Protein AF-A0A7V9SQH5-F1 (afdb_monomer_lite)

Structure (mmCIF, N/CA/C/O backbone):
data_AF-A0A7V9SQH5-F1
#
_entry.id   AF-A0A7V9SQH5-F1
#
loop_
_atom_site.group_PDB
_atom_site.id
_atom_site.type_symbol
_atom_site.label_atom_id
_atom_site.label_alt_id
_atom_site.label_comp_id
_atom_site.label_asym_id
_atom_site.label_entity_id
_atom_site.label_seq_id
_atom_site.pdbx_PDB_ins_code
_atom_site.Cartn_x
_atom_site.Cartn_y
_atom_site.Cartn_z
_atom_site.occupancy
_atom_site.B_iso_or_equiv
_atom_site.auth_seq_id
_atom_site.auth_comp_id
_atom_site.auth_asym_id
_atom_site.auth_atom_id
_atom_site.pdbx_PDB_model_num
ATOM 1 N N . MET A 1 1 ? -7.551 -10.908 -11.277 1.00 66.56 1 MET A N 1
ATOM 2 C CA . MET A 1 1 ? -7.028 -9.795 -12.098 1.00 66.56 1 MET A CA 1
ATOM 3 C C . MET A 1 1 ? -6.329 -8.729 -11.248 1.00 66.56 1 MET A C 1
ATOM 5 O O . MET A 1 1 ? -5.111 -8.700 -11.292 1.00 66.56 1 MET A O 1
ATOM 9 N N . ARG A 1 2 ? -7.017 -7.955 -10.387 1.00 79.50 2 ARG A N 1
ATOM 10 C CA . ARG A 1 2 ? -6.409 -6.841 -9.606 1.00 79.50 2 ARG A CA 1
ATOM 11 C C . ARG A 1 2 ? -5.143 -7.191 -8.806 1.00 79.50 2 ARG A C 1
ATOM 13 O O . ARG A 1 2 ? -4.127 -6.535 -8.964 1.00 79.50 2 ARG A O 1
ATOM 20 N N . LYS A 1 3 ? -5.156 -8.288 -8.038 1.00 77.38 3 LYS A N 1
ATOM 21 C CA . LYS A 1 3 ? -3.968 -8.761 -7.296 1.00 77.38 3 LYS A CA 1
ATOM 22 C C . LYS A 1 3 ? -2.750 -8.971 -8.206 1.00 77.38 3 LYS A C 1
ATOM 24 O O . LYS A 1 3 ? -1.642 -8.606 -7.835 1.00 77.38 3 LYS A O 1
ATOM 29 N N . ILE A 1 4 ? -2.963 -9.587 -9.370 1.00 75.75 4 ILE A N 1
ATOM 30 C CA . ILE A 1 4 ? -1.893 -9.894 -10.328 1.00 75.75 4 ILE A CA 1
ATOM 31 C C . ILE A 1 4 ? -1.316 -8.593 -10.883 1.00 75.75 4 ILE A C 1
ATOM 33 O O . ILE A 1 4 ? -0.104 -8.484 -10.968 1.00 75.75 4 ILE A O 1
ATOM 37 N N . ALA A 1 5 ? -2.160 -7.596 -11.168 1.00 77.31 5 ALA A N 1
ATOM 38 C CA . ALA A 1 5 ? -1.694 -6.281 -11.600 1.00 77.31 5 ALA A CA 1
ATOM 39 C C . ALA A 1 5 ? -0.755 -5.648 -10.562 1.00 77.31 5 ALA A C 1
ATOM 41 O O . ALA A 1 5 ? 0.373 -5.334 -10.906 1.00 77.31 5 ALA A O 1
ATOM 42 N N . VAL A 1 6 ? -1.156 -5.572 -9.285 1.00 73.88 6 VAL A N 1
ATOM 43 C CA . VAL A 1 6 ? -0.292 -5.019 -8.214 1.00 73.88 6 VAL A CA 1
ATOM 44 C C . VAL A 1 6 ? 1.001 -5.811 -8.078 1.00 73.88 6 VAL A C 1
ATOM 46 O O . VAL A 1 6 ? 2.080 -5.255 -7.946 1.00 73.88 6 VAL A O 1
ATOM 49 N N . THR A 1 7 ? 0.889 -7.139 -8.137 1.00 76.25 7 THR A N 1
ATOM 50 C CA . THR A 1 7 ? 2.046 -8.026 -8.005 1.00 76.25 7 THR A CA 1
ATOM 51 C C . THR A 1 7 ? 3.032 -7.773 -9.142 1.00 76.25 7 THR A C 1
ATOM 53 O O . THR A 1 7 ? 4.219 -7.620 -8.889 1.00 76.25 7 THR A O 1
ATOM 56 N N . ASN A 1 8 ? 2.545 -7.660 -10.377 1.00 79.12 8 ASN A N 1
ATOM 57 C CA . ASN A 1 8 ? 3.363 -7.398 -11.558 1.00 79.12 8 ASN A CA 1
ATOM 58 C C . ASN A 1 8 ? 3.901 -5.968 -11.623 1.00 79.12 8 ASN A C 1
ATOM 60 O O . ASN A 1 8 ? 4.772 -5.729 -12.442 1.00 79.12 8 ASN A O 1
ATOM 64 N N . LEU A 1 9 ? 3.376 -5.044 -10.817 1.00 75.06 9 LEU A N 1
ATOM 65 C CA . LEU A 1 9 ? 3.865 -3.671 -10.681 1.00 75.06 9 LEU A CA 1
ATOM 66 C C . LEU A 1 9 ? 4.916 -3.524 -9.570 1.00 75.06 9 LEU A C 1
ATOM 68 O O . LEU A 1 9 ? 5.575 -2.491 -9.486 1.00 75.06 9 LEU A O 1
ATOM 72 N N . CYS A 1 10 ? 5.097 -4.557 -8.743 1.00 75.44 10 CYS A N 1
ATOM 73 C CA . CYS A 1 10 ? 6.075 -4.563 -7.665 1.00 75.44 10 CYS A CA 1
ATOM 74 C C . CYS A 1 10 ? 7.508 -4.473 -8.222 1.00 75.44 10 CYS A C 1
ATOM 76 O O . CYS A 1 10 ? 7.827 -5.211 -9.166 1.00 75.44 10 CYS A O 1
ATOM 78 N N . PRO A 1 11 ? 8.394 -3.648 -7.632 1.00 71.06 11 PRO A N 1
ATOM 79 C CA . PRO A 1 11 ? 9.785 -3.524 -8.067 1.00 71.06 11 PRO A CA 1
ATOM 80 C C . PRO A 1 11 ? 10.552 -4.856 -8.155 1.00 71.06 11 PRO A C 1
ATOM 82 O O . PRO A 1 11 ? 11.354 -5.021 -9.072 1.00 71.06 11 PRO A O 1
ATOM 85 N N . CYS A 1 12 ? 10.249 -5.859 -7.325 1.00 74.69 12 CYS A N 1
ATOM 86 C CA . CYS A 1 12 ? 10.845 -7.198 -7.394 1.00 74.69 12 CYS A CA 1
ATOM 87 C C . CYS A 1 12 ? 10.535 -7.946 -8.699 1.00 74.69 12 CYS A C 1
ATOM 89 O O . CYS A 1 12 ? 11.307 -8.816 -9.112 1.00 74.69 12 CYS A O 1
ATOM 91 N N . HIS A 1 13 ? 9.439 -7.594 -9.378 1.00 76.81 13 HIS A N 1
ATOM 92 C CA . HIS A 1 13 ? 9.047 -8.166 -10.665 1.00 76.81 13 HIS A CA 1
ATOM 93 C C . HIS A 1 13 ? 9.364 -7.238 -11.842 1.00 76.81 13 HIS A C 1
ATOM 95 O O . HIS A 1 13 ? 9.884 -7.712 -12.851 1.00 76.81 13 HIS A O 1
ATOM 101 N N . VAL A 1 14 ? 9.094 -5.932 -11.720 1.00 75.19 14 VAL A N 1
ATOM 102 C CA . VAL A 1 14 ? 9.340 -4.950 -12.798 1.00 75.19 14 VAL A CA 1
ATOM 103 C C . VAL A 1 14 ? 10.824 -4.609 -12.929 1.00 75.19 14 VAL A C 1
ATOM 105 O O . VAL A 1 14 ? 11.285 -4.278 -14.018 1.00 75.19 14 VAL A O 1
ATOM 108 N N . ARG A 1 15 ? 11.587 -4.701 -11.831 1.00 76.19 15 ARG A N 1
ATOM 109 C CA . ARG A 1 15 ? 13.004 -4.307 -11.729 1.00 76.19 15 ARG A CA 1
ATOM 110 C C . ARG A 1 15 ? 13.278 -2.869 -12.180 1.00 76.19 15 ARG A C 1
ATOM 112 O O . ARG A 1 15 ? 14.388 -2.548 -12.597 1.00 76.19 15 ARG A O 1
ATOM 119 N N . ALA A 1 16 ? 12.271 -2.008 -12.089 1.00 74.25 16 ALA A N 1
ATOM 120 C CA . ALA A 1 16 ? 12.369 -0.586 -12.370 1.00 74.25 16 ALA A CA 1
ATOM 121 C C . ALA A 1 16 ? 11.477 0.192 -11.402 1.00 74.25 16 ALA A C 1
ATOM 123 O O . ALA A 1 16 ? 10.435 -0.301 -10.966 1.00 74.25 16 ALA A O 1
ATOM 124 N N . ASN A 1 17 ? 11.884 1.422 -11.098 1.00 76.44 17 ASN A N 1
ATOM 125 C CA . ASN A 1 17 ? 11.044 2.372 -10.386 1.00 76.44 17 ASN A CA 1
ATOM 126 C C . ASN A 1 17 ? 10.104 3.053 -11.390 1.00 76.44 17 ASN A C 1
ATOM 128 O O . ASN A 1 17 ? 10.554 3.867 -12.194 1.00 76.44 17 ASN A O 1
ATOM 132 N N . VAL A 1 18 ? 8.820 2.696 -11.361 1.00 82.81 18 VAL A N 1
ATOM 133 C CA . VAL A 1 18 ? 7.794 3.252 -12.255 1.00 82.81 18 VAL A CA 1
ATOM 134 C C . VAL A 1 18 ? 6.861 4.136 -11.422 1.00 82.81 18 VAL A C 1
ATOM 136 O O . VAL A 1 18 ? 6.096 3.595 -10.622 1.00 82.81 18 VAL A O 1
ATOM 139 N N . PRO A 1 19 ? 6.902 5.474 -11.561 1.00 82.06 19 PRO A N 1
ATOM 140 C CA . PRO A 1 19 ? 6.089 6.384 -10.750 1.00 82.06 19 PRO A CA 1
ATOM 141 C C . PRO A 1 19 ? 4.590 6.064 -10.777 1.00 82.06 19 PRO A C 1
ATOM 143 O O . PRO A 1 19 ? 3.948 6.014 -9.732 1.00 82.06 19 PRO A O 1
ATOM 146 N N . GLU A 1 20 ? 4.046 5.735 -11.945 1.00 84.12 20 GLU A N 1
ATOM 147 C CA . GLU A 1 20 ? 2.631 5.402 -12.120 1.00 84.12 20 GLU A CA 1
ATOM 148 C C . GLU A 1 20 ? 2.250 4.109 -11.385 1.00 84.12 20 GLU A C 1
ATOM 150 O O . GLU A 1 20 ? 1.106 3.931 -10.964 1.00 84.12 20 GLU A O 1
ATOM 155 N N . ALA A 1 21 ? 3.206 3.192 -11.210 1.00 83.38 21 ALA A N 1
ATOM 156 C CA . ALA A 1 21 ? 2.998 1.973 -10.443 1.00 83.38 21 ALA A CA 1
ATOM 157 C C . ALA A 1 21 ? 2.805 2.283 -8.952 1.00 83.38 21 ALA A C 1
ATOM 159 O O . ALA A 1 21 ? 1.985 1.634 -8.297 1.00 83.38 21 ALA A O 1
ATOM 160 N N . TRP A 1 22 ? 3.509 3.291 -8.426 1.00 85.06 22 TRP A N 1
ATOM 161 C CA . TRP A 1 22 ? 3.337 3.771 -7.053 1.00 85.06 22 TRP A CA 1
ATOM 162 C C . TRP A 1 22 ? 1.971 4.405 -6.847 1.00 85.06 22 TRP A C 1
ATOM 164 O O . TRP A 1 22 ? 1.257 3.998 -5.931 1.00 85.06 22 TRP A O 1
ATOM 174 N N . ASP A 1 23 ? 1.573 5.313 -7.739 1.00 88.50 23 ASP A N 1
ATOM 175 C CA . ASP A 1 23 ? 0.281 5.999 -7.643 1.00 88.50 23 ASP A CA 1
ATOM 176 C C . ASP A 1 23 ? -0.872 4.989 -7.611 1.00 88.50 23 ASP A C 1
ATOM 178 O O . ASP A 1 23 ? -1.696 4.988 -6.694 1.00 88.50 23 ASP A O 1
ATOM 182 N N . ARG A 1 24 ? -0.874 4.029 -8.545 1.00 87.19 24 ARG A N 1
ATOM 183 C CA . ARG A 1 24 ? -1.901 2.975 -8.571 1.00 87.19 24 ARG A CA 1
ATOM 184 C C . ARG A 1 24 ? -1.860 2.079 -7.345 1.00 87.19 24 ARG A C 1
ATOM 186 O O . ARG A 1 24 ? -2.901 1.620 -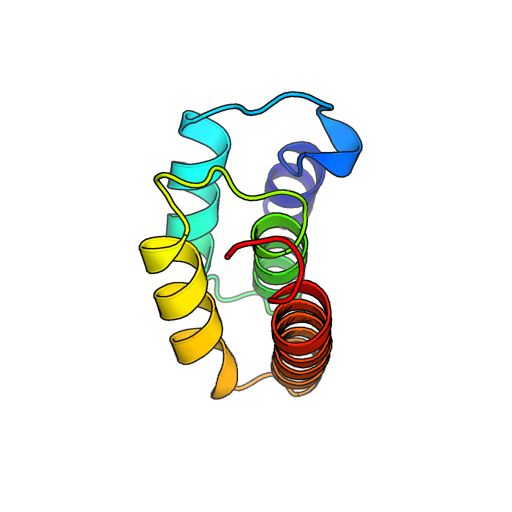6.885 1.00 87.19 24 ARG A O 1
ATOM 193 N N . THR A 1 25 ? -0.681 1.809 -6.806 1.00 89.00 25 THR A N 1
ATOM 194 C CA . THR A 1 25 ? -0.538 0.975 -5.610 1.00 89.00 25 THR A CA 1
ATOM 195 C C . THR A 1 25 ? -1.114 1.649 -4.376 1.00 89.00 25 THR A C 1
ATOM 197 O O . THR A 1 25 ? -1.815 0.993 -3.601 1.00 89.00 25 THR A O 1
ATOM 200 N N . LEU A 1 26 ? -0.901 2.956 -4.233 1.00 89.56 26 LEU A N 1
ATOM 201 C CA . LEU A 1 26 ? -1.471 3.753 -3.150 1.00 89.56 26 LEU A CA 1
ATOM 202 C C . LEU A 1 26 ? -3.003 3.845 -3.245 1.00 89.56 26 LEU A C 1
ATOM 204 O O . LEU A 1 26 ? -3.683 3.746 -2.226 1.00 89.56 26 LEU A O 1
ATOM 208 N N . GLU A 1 27 ? -3.577 3.900 -4.451 1.00 91.19 27 GLU A N 1
ATOM 209 C CA . GLU A 1 27 ? -5.037 3.813 -4.640 1.00 91.19 27 GLU A CA 1
ATOM 210 C C . GLU A 1 27 ? -5.631 2.485 -4.120 1.00 91.19 27 GLU A C 1
ATOM 212 O O . GLU A 1 27 ? -6.802 2.416 -3.739 1.00 91.19 27 GLU A O 1
ATOM 217 N N . MET A 1 28 ? -4.832 1.413 -4.075 1.00 92.94 28 MET A N 1
ATOM 218 C CA . MET A 1 28 ? -5.283 0.066 -3.713 1.00 92.94 28 MET A CA 1
ATOM 219 C C . MET A 1 28 ? -5.138 -0.273 -2.221 1.00 92.94 28 MET A C 1
ATOM 221 O O . MET A 1 28 ? -5.478 -1.393 -1.824 1.00 92.94 28 MET A O 1
ATOM 225 N N . ILE A 1 29 ? -4.704 0.662 -1.366 1.00 94.56 29 ILE A N 1
ATOM 226 C CA . ILE A 1 29 ? -4.547 0.403 0.081 1.00 94.56 29 ILE A CA 1
ATOM 227 C C . ILE A 1 29 ? -5.880 0.011 0.742 1.00 94.56 29 ILE A C 1
ATOM 229 O O . ILE A 1 29 ? -5.890 -0.766 1.689 1.00 94.56 29 ILE A O 1
ATOM 233 N N . ARG A 1 30 ? -7.020 0.470 0.203 1.00 94.69 30 ARG A N 1
ATOM 234 C CA . ARG A 1 30 ? -8.376 0.156 0.702 1.00 94.69 30 ARG A CA 1
ATOM 235 C C . ARG A 1 30 ? -9.119 -0.877 -0.139 1.00 94.69 30 ARG A C 1
ATOM 237 O O . ARG A 1 30 ? -10.334 -1.018 -0.006 1.00 94.69 30 ARG A O 1
ATOM 244 N N . ASP A 1 31 ? -8.423 -1.594 -1.022 1.00 96.44 31 ASP A N 1
ATOM 245 C CA . ASP A 1 31 ? -9.055 -2.589 -1.888 1.00 96.44 31 ASP A CA 1
ATOM 246 C C . ASP A 1 31 ? -9.853 -3.604 -1.047 1.00 96.44 31 ASP A C 1
ATOM 248 O O . ASP A 1 31 ? -9.329 -4.102 -0.047 1.00 96.44 31 ASP A O 1
ATOM 252 N N . PRO A 1 32 ? -11.095 -3.966 -1.418 1.00 95.44 32 PRO A N 1
ATOM 253 C CA . PRO A 1 32 ? -11.913 -4.883 -0.621 1.00 95.44 32 PRO A CA 1
ATOM 254 C C . PRO A 1 32 ? -11.266 -6.265 -0.437 1.00 95.44 32 PRO A C 1
ATOM 256 O O . PRO A 1 32 ? -11.535 -6.957 0.545 1.00 95.44 32 PRO A O 1
ATOM 259 N N . SER A 1 33 ? -10.385 -6.676 -1.353 1.00 96.56 33 SER A N 1
ATOM 260 C CA . SER A 1 33 ? -9.669 -7.942 -1.270 1.00 96.56 33 SER A CA 1
ATOM 261 C C . SER A 1 33 ? -8.442 -7.833 -0.356 1.00 96.56 33 SER A C 1
ATOM 263 O O . SER A 1 33 ? -7.473 -7.154 -0.709 1.00 96.56 33 SER A O 1
ATOM 265 N N . PRO A 1 34 ? -8.369 -8.603 0.748 1.00 96.25 34 PRO A N 1
ATOM 266 C CA . PRO A 1 34 ? -7.172 -8.631 1.591 1.00 96.25 34 PRO A CA 1
ATOM 267 C C . PRO A 1 34 ? -5.943 -9.159 0.842 1.00 96.25 34 PRO A C 1
ATOM 269 O O . PRO A 1 34 ? -4.812 -8.812 1.167 1.00 96.25 34 PRO A O 1
ATOM 272 N N . LEU A 1 35 ? -6.132 -9.972 -0.205 1.00 94.69 35 LEU A N 1
ATOM 273 C CA . LEU A 1 35 ? -5.023 -10.433 -1.041 1.00 94.69 35 LEU A CA 1
ATOM 274 C C . LEU A 1 35 ? -4.398 -9.305 -1.867 1.00 94.69 35 LEU A C 1
ATOM 276 O O . LEU A 1 35 ? -3.208 -9.385 -2.158 1.00 94.69 35 LEU A O 1
ATOM 280 N N . VAL A 1 36 ? -5.187 -8.297 -2.258 1.00 94.75 36 VAL A N 1
ATOM 281 C CA . VAL A 1 36 ? -4.682 -7.111 -2.964 1.00 94.75 36 VAL A CA 1
ATOM 282 C C . VAL A 1 36 ? -3.930 -6.224 -1.983 1.00 94.75 36 VAL A C 1
ATOM 284 O O . VAL A 1 36 ? -2.772 -5.914 -2.234 1.00 94.75 36 VAL A O 1
ATOM 287 N N . ARG A 1 37 ? -4.518 -5.928 -0.819 1.00 96.50 37 ARG A N 1
ATOM 288 C CA . ARG A 1 37 ? -3.859 -5.115 0.217 1.00 96.50 37 ARG A CA 1
ATOM 289 C C . ARG A 1 37 ? -2.535 -5.721 0.691 1.00 96.50 37 ARG A C 1
ATOM 291 O O . ARG A 1 37 ? -1.556 -5.012 0.867 1.00 96.50 37 ARG A O 1
ATOM 298 N N . ARG A 1 38 ? -2.433 -7.051 0.788 1.00 94.56 38 ARG A N 1
ATOM 299 C CA . ARG A 1 38 ? -1.148 -7.734 1.045 1.00 94.56 38 ARG A CA 1
ATOM 300 C C . ARG A 1 38 ? -0.098 -7.528 -0.051 1.00 94.56 38 ARG A C 1
ATOM 302 O O . ARG A 1 38 ? 1.089 -7.463 0.259 1.00 94.56 38 ARG A O 1
ATOM 309 N N . ALA A 1 39 ? -0.515 -7.485 -1.316 1.00 91.75 39 ALA A N 1
ATOM 310 C CA . ALA A 1 39 ? 0.390 -7.193 -2.427 1.00 91.75 39 ALA A CA 1
ATOM 311 C C . ALA A 1 39 ? 0.851 -5.729 -2.381 1.00 91.75 39 ALA A C 1
ATOM 313 O O . ALA A 1 39 ? 2.030 -5.469 -2.584 1.00 91.75 39 ALA A O 1
ATOM 314 N N . VAL A 1 40 ? -0.047 -4.810 -2.010 1.00 93.25 40 VAL A N 1
ATOM 315 C CA . VAL A 1 40 ? 0.287 -3.401 -1.753 1.00 93.25 40 VAL A CA 1
ATOM 316 C C . VAL A 1 40 ? 1.351 -3.290 -0.658 1.00 93.25 40 VAL A C 1
ATOM 318 O O . VAL A 1 40 ? 2.398 -2.712 -0.908 1.00 93.25 40 VAL A O 1
ATOM 321 N N . VAL A 1 41 ? 1.162 -3.927 0.506 1.00 93.31 41 VAL A N 1
ATOM 322 C CA . VAL A 1 41 ? 2.166 -3.918 1.595 1.00 93.31 41 VAL A CA 1
ATOM 323 C C . VAL A 1 41 ? 3.533 -4.425 1.128 1.00 93.31 41 VAL A C 1
ATOM 325 O O . VAL A 1 41 ? 4.551 -3.870 1.523 1.00 93.31 41 VAL A O 1
ATOM 328 N N . HIS A 1 42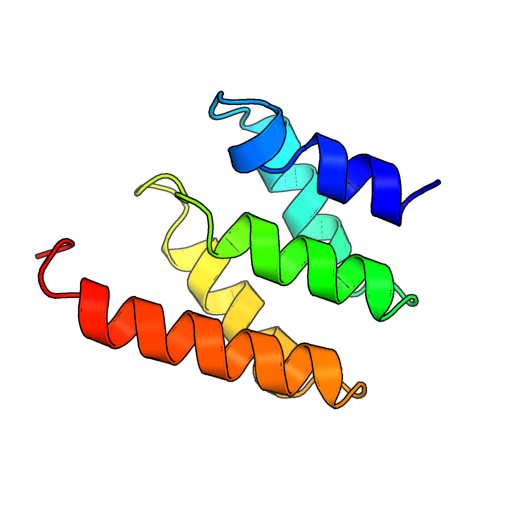 ? 3.565 -5.472 0.297 1.00 88.81 42 HIS A N 1
ATOM 329 C CA . HIS A 1 42 ? 4.822 -5.980 -0.256 1.00 88.81 42 HIS A CA 1
ATOM 330 C C . HIS A 1 42 ? 5.504 -4.923 -1.128 1.00 88.81 42 HIS A C 1
ATOM 332 O O . HIS A 1 42 ? 6.676 -4.641 -0.924 1.00 88.81 42 HIS A O 1
ATOM 338 N N . MET A 1 43 ? 4.767 -4.310 -2.055 1.00 88.31 43 MET A N 1
ATOM 339 C CA . MET A 1 43 ? 5.314 -3.285 -2.942 1.00 88.31 43 MET A CA 1
ATOM 340 C C . MET A 1 43 ? 5.809 -2.049 -2.187 1.00 88.31 43 MET A C 1
ATOM 342 O O . MET A 1 43 ? 6.868 -1.528 -2.511 1.00 88.31 43 MET A O 1
ATOM 346 N N . LEU A 1 44 ? 5.091 -1.614 -1.147 1.00 87.94 44 LEU A N 1
ATOM 347 C CA . LEU A 1 44 ? 5.502 -0.481 -0.310 1.00 87.94 44 LEU A CA 1
ATOM 348 C C . LEU A 1 44 ? 6.840 -0.723 0.417 1.00 87.94 44 LEU A C 1
ATOM 350 O O . LEU A 1 44 ? 7.578 0.228 0.679 1.00 87.94 44 LEU A O 1
ATOM 354 N N . ALA A 1 45 ? 7.152 -1.982 0.735 1.00 82.88 45 ALA A N 1
ATOM 355 C CA . ALA A 1 45 ? 8.385 -2.386 1.412 1.00 82.88 45 ALA A CA 1
ATOM 356 C C . ALA A 1 45 ? 9.575 -2.593 0.457 1.00 82.88 45 ALA A C 1
ATOM 358 O O . ALA A 1 45 ? 10.726 -2.590 0.887 1.00 82.88 45 ALA A O 1
ATOM 359 N N . ASP A 1 46 ? 9.305 -2.788 -0.830 1.00 78.25 46 ASP A N 1
ATOM 360 C CA . ASP A 1 46 ? 10.265 -3.290 -1.808 1.00 78.25 46 ASP A CA 1
ATOM 361 C C . ASP A 1 46 ? 10.959 -2.145 -2.558 1.00 78.25 46 ASP A C 1
ATOM 363 O O . ASP A 1 46 ? 10.735 -1.908 -3.744 1.00 78.25 46 ASP A O 1
ATOM 367 N N . GLY A 1 47 ? 11.787 -1.392 -1.828 1.00 67.75 47 GLY A N 1
ATOM 368 C CA . GLY A 1 47 ? 12.634 -0.343 -2.403 1.00 67.75 47 GLY A CA 1
ATOM 369 C C . GLY A 1 47 ? 11.864 0.906 -2.829 1.00 67.75 47 GLY A C 1
ATOM 370 O O . GLY A 1 47 ? 11.995 1.361 -3.967 1.00 67.75 47 GLY A O 1
ATOM 371 N N . SER A 1 48 ? 11.067 1.471 -1.918 1.00 70.88 48 SER A N 1
ATOM 372 C CA . SER A 1 48 ? 10.391 2.744 -2.166 1.00 70.88 48 SER A CA 1
ATOM 373 C C . SER A 1 48 ? 11.382 3.886 -2.439 1.00 70.88 48 SER A C 1
ATOM 375 O O . SER A 1 48 ? 12.413 3.985 -1.766 1.00 70.88 48 SER A O 1
ATOM 377 N N . PRO A 1 49 ? 11.097 4.766 -3.419 1.00 75.38 49 PRO A N 1
ATOM 378 C CA . PRO A 1 49 ? 11.905 5.955 -3.662 1.00 75.38 49 PRO A CA 1
ATOM 379 C C . PRO A 1 49 ? 11.920 6.867 -2.432 1.00 75.38 49 PRO A C 1
ATOM 381 O O . P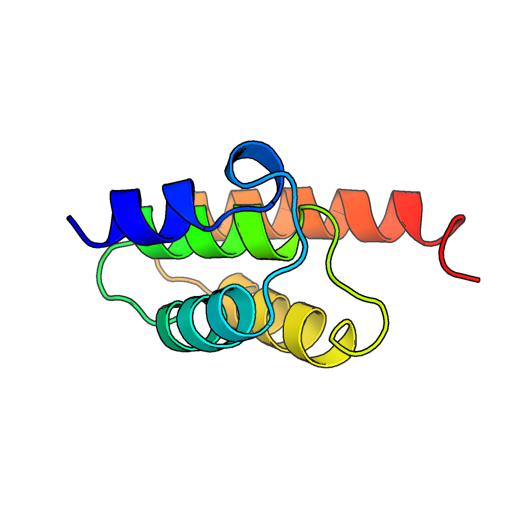RO A 1 49 ? 10.898 6.996 -1.751 1.00 75.38 49 PRO A O 1
ATOM 384 N N . ARG A 1 50 ? 13.053 7.535 -2.161 1.00 79.81 50 ARG A N 1
ATOM 385 C CA . ARG A 1 50 ? 13.203 8.422 -0.987 1.00 79.81 50 ARG A CA 1
ATOM 386 C C . ARG A 1 50 ? 12.122 9.499 -0.951 1.00 79.81 50 ARG A C 1
ATOM 388 O O . ARG A 1 50 ? 11.588 9.801 0.110 1.00 79.81 50 ARG A O 1
ATOM 395 N N . GLU A 1 51 ? 11.770 10.045 -2.107 1.00 83.00 51 GLU A N 1
ATOM 396 C CA . GLU A 1 51 ? 10.758 11.086 -2.255 1.00 83.00 51 GLU A CA 1
ATOM 397 C C . GLU A 1 51 ? 9.345 10.640 -1.843 1.00 83.00 51 GLU A C 1
ATOM 399 O O . GLU A 1 51 ? 8.539 11.487 -1.4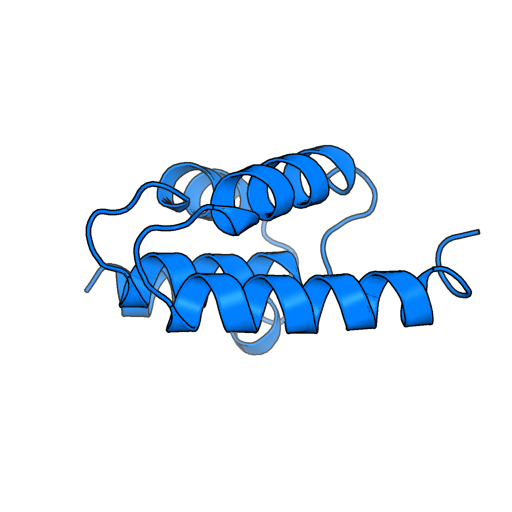70 1.00 83.00 51 GLU A O 1
ATOM 404 N N . ARG A 1 52 ? 9.057 9.329 -1.836 1.00 84.50 52 ARG A N 1
ATOM 405 C CA . ARG A 1 52 ? 7.752 8.760 -1.447 1.00 84.50 52 ARG A CA 1
ATOM 406 C C . ARG A 1 52 ? 7.747 8.122 -0.062 1.00 84.50 52 ARG A C 1
ATOM 408 O O . ARG A 1 52 ? 6.765 7.490 0.328 1.00 84.50 52 ARG A O 1
ATOM 415 N N . GLN A 1 53 ? 8.824 8.281 0.706 1.00 83.25 53 GLN A N 1
ATOM 416 C CA . GLN A 1 53 ? 8.957 7.670 2.028 1.00 83.25 53 GLN A CA 1
ATOM 417 C C . GLN A 1 53 ? 7.786 8.031 2.955 1.00 83.25 53 GLN A C 1
ATOM 419 O O . GLN A 1 53 ? 7.269 7.159 3.653 1.00 83.25 53 GLN A O 1
ATOM 424 N N . GLN A 1 54 ? 7.334 9.288 2.942 1.00 85.44 54 GLN A N 1
ATOM 425 C CA . GLN A 1 54 ? 6.218 9.717 3.787 1.00 85.44 54 GLN A CA 1
ATOM 426 C C . GLN A 1 54 ? 4.902 9.029 3.391 1.00 85.44 54 GLN A C 1
ATOM 428 O O . GLN A 1 54 ? 4.222 8.481 4.254 1.00 85.44 54 GLN A O 1
ATOM 433 N N . GLU A 1 55 ? 4.588 8.968 2.092 1.00 89.88 55 GLU A N 1
ATOM 434 C CA . GLU A 1 55 ? 3.392 8.279 1.576 1.00 89.88 55 GLU A CA 1
ATOM 435 C C . GLU A 1 55 ? 3.381 6.794 1.974 1.00 89.88 55 GLU A C 1
ATOM 437 O O . GLU A 1 55 ? 2.348 6.244 2.361 1.00 89.88 55 GLU A O 1
ATOM 442 N N . VAL A 1 56 ? 4.548 6.145 1.930 1.00 88.25 56 VAL A N 1
ATOM 443 C CA . VAL A 1 56 ? 4.728 4.747 2.341 1.00 88.25 56 VAL A CA 1
ATOM 444 C C . VAL A 1 56 ? 4.462 4.566 3.836 1.00 88.25 56 VAL A C 1
ATOM 446 O O . VAL A 1 56 ? 3.745 3.641 4.226 1.00 88.25 56 VAL A O 1
ATOM 449 N N . VAL A 1 57 ? 5.011 5.444 4.680 1.00 86.88 57 VAL A N 1
ATOM 450 C CA . VAL A 1 57 ? 4.801 5.404 6.136 1.00 86.88 57 VAL A CA 1
ATOM 451 C C . VAL A 1 57 ? 3.328 5.620 6.485 1.00 86.88 57 VAL A C 1
ATOM 453 O O . VAL A 1 57 ? 2.788 4.889 7.324 1.00 86.88 57 VAL A O 1
ATOM 456 N N . ASP A 1 58 ? 2.663 6.564 5.823 1.00 90.75 58 ASP A N 1
ATOM 457 C CA . ASP A 1 58 ? 1.247 6.862 6.043 1.00 90.75 58 ASP A CA 1
ATOM 458 C C . ASP A 1 58 ? 0.368 5.666 5.645 1.00 90.75 58 ASP A C 1
ATOM 460 O O . ASP A 1 58 ? -0.466 5.209 6.435 1.00 90.75 58 ASP A O 1
ATOM 464 N N . ALA A 1 59 ? 0.623 5.072 4.475 1.00 92.75 59 ALA A N 1
ATOM 465 C CA . ALA A 1 59 ? -0.096 3.892 3.999 1.00 92.75 59 ALA A CA 1
ATOM 466 C C . ALA A 1 59 ? 0.087 2.673 4.923 1.00 92.75 59 ALA A C 1
ATOM 468 O O . ALA A 1 59 ? -0.881 1.984 5.260 1.00 92.75 59 ALA A O 1
ATOM 469 N N . LEU A 1 60 ? 1.314 2.402 5.382 1.00 91.62 60 LEU A N 1
ATOM 470 C CA . LEU A 1 60 ? 1.582 1.312 6.329 1.00 91.62 60 LEU A CA 1
ATOM 471 C C . LEU A 1 60 ? 0.951 1.572 7.700 1.00 91.62 60 LEU A C 1
ATOM 473 O O . LEU A 1 60 ? 0.517 0.632 8.370 1.00 91.62 60 LEU A O 1
ATOM 477 N N . THR A 1 61 ? 0.870 2.834 8.121 1.00 90.81 61 THR A N 1
ATOM 478 C CA . THR A 1 61 ? 0.198 3.220 9.366 1.00 90.81 61 THR A CA 1
ATOM 479 C C . THR A 1 61 ? -1.305 2.975 9.282 1.00 90.81 61 THR A C 1
ATOM 481 O O . THR A 1 61 ? -1.869 2.420 10.226 1.00 90.81 61 THR A O 1
ATOM 484 N N . GLU A 1 62 ? -1.942 3.285 8.149 1.00 94.00 62 GLU A N 1
ATOM 485 C CA . GLU A 1 62 ? -3.352 2.952 7.906 1.00 94.00 62 GLU A CA 1
ATOM 486 C C . GLU A 1 62 ? -3.582 1.430 7.949 1.00 94.00 62 GLU A C 1
ATOM 488 O O . GLU A 1 62 ? -4.430 0.931 8.696 1.00 94.00 62 GLU A O 1
ATOM 493 N N . LEU A 1 63 ? -2.762 0.669 7.217 1.00 95.12 63 LEU A N 1
ATOM 494 C CA . LEU A 1 63 ? -2.873 -0.791 7.107 1.00 95.12 63 LEU A CA 1
ATOM 495 C C . LEU A 1 63 ? -2.526 -1.539 8.408 1.00 95.12 63 LEU A C 1
ATOM 497 O O . LEU A 1 63 ? -2.815 -2.731 8.541 1.00 95.12 63 LEU A O 1
ATOM 501 N N . ARG A 1 64 ? -1.957 -0.864 9.413 1.00 93.81 64 ARG A N 1
ATOM 502 C CA . ARG A 1 64 ? -1.708 -1.453 10.739 1.00 93.81 64 ARG A CA 1
ATOM 503 C C . ARG A 1 64 ? -2.996 -1.941 11.405 1.00 93.81 64 ARG A C 1
ATOM 505 O O . ARG A 1 64 ? -2.975 -2.957 12.098 1.00 93.81 64 ARG A O 1
ATOM 512 N N . ASN A 1 65 ? -4.109 -1.249 11.164 1.00 94.06 65 ASN A N 1
ATOM 513 C CA . ASN A 1 65 ? -5.423 -1.574 11.722 1.00 94.06 65 ASN A CA 1
ATOM 514 C C . ASN A 1 65 ? -6.320 -2.342 10.737 1.00 94.06 65 ASN A C 1
ATOM 516 O O . ASN A 1 65 ? -7.530 -2.422 10.942 1.00 94.06 65 ASN A O 1
ATOM 520 N N . ASP A 1 66 ? -5.744 -2.921 9.679 1.00 97.88 66 ASP A N 1
ATOM 521 C CA . ASP A 1 66 ? -6.492 -3.648 8.654 1.00 97.88 66 ASP A CA 1
ATOM 522 C C . ASP A 1 66 ? -7.389 -4.744 9.260 1.00 97.88 66 ASP A C 1
ATOM 524 O O . ASP A 1 66 ? -6.941 -5.458 10.162 1.00 97.88 66 ASP A O 1
ATOM 528 N N . PRO A 1 67 ? -8.631 -4.953 8.785 1.00 96.62 67 PRO A N 1
ATOM 529 C CA . PRO A 1 67 ? -9.505 -5.999 9.321 1.00 96.62 67 PRO A CA 1
ATOM 530 C C . PRO A 1 67 ? -8.925 -7.416 9.156 1.00 96.62 67 PRO A C 1
ATOM 532 O O . PRO A 1 67 ? -9.154 -8.291 9.999 1.00 96.62 67 PRO A O 1
ATOM 535 N N . ASP A 1 68 ? -8.122 -7.660 8.119 1.00 98.06 68 ASP A N 1
ATOM 536 C CA . ASP A 1 68 ? -7.502 -8.953 7.862 1.00 98.06 68 ASP A CA 1
ATOM 537 C C . ASP A 1 68 ? -6.201 -9.135 8.661 1.00 98.06 68 ASP A C 1
ATOM 539 O O . ASP A 1 68 ? -5.220 -8.400 8.535 1.00 98.06 68 ASP A O 1
ATOM 543 N N . ARG A 1 69 ? -6.159 -10.198 9.472 1.00 97.12 69 ARG A N 1
ATOM 544 C CA . ARG A 1 69 ? -5.010 -10.502 10.341 1.00 97.12 69 ARG A CA 1
ATOM 545 C C . ARG A 1 69 ? -3.695 -10.724 9.587 1.00 97.12 69 ARG A C 1
ATOM 547 O O . ARG A 1 69 ? -2.631 -10.513 10.164 1.00 97.12 69 ARG A O 1
ATOM 554 N N . ARG A 1 70 ? -3.743 -11.222 8.346 1.00 96.25 70 ARG A N 1
ATOM 555 C CA . ARG A 1 70 ? -2.542 -11.506 7.547 1.00 96.25 70 ARG A CA 1
ATOM 556 C C . ARG A 1 70 ? -1.973 -10.218 6.971 1.00 96.25 70 ARG A C 1
ATOM 558 O O . ARG A 1 70 ? -0.754 -10.115 6.904 1.00 96.25 70 ARG A O 1
ATOM 565 N N . VAL A 1 71 ? -2.827 -9.257 6.611 1.00 96.88 71 VAL A N 1
ATOM 566 C CA . VAL A 1 71 ? -2.388 -7.900 6.250 1.00 96.88 71 VAL A CA 1
ATOM 567 C C . VAL A 1 71 ? -1.681 -7.260 7.442 1.00 96.88 71 VAL A C 1
ATOM 569 O O . VAL A 1 71 ? -0.514 -6.902 7.316 1.00 96.88 71 VAL A O 1
ATOM 572 N N . ARG A 1 72 ? -2.319 -7.231 8.624 1.00 97.06 72 ARG A N 1
ATOM 573 C CA . ARG A 1 72 ? -1.705 -6.649 9.833 1.00 97.06 72 ARG A CA 1
ATOM 574 C C . ARG A 1 72 ? -0.351 -7.269 10.162 1.00 97.06 72 ARG A C 1
ATOM 576 O O . ARG A 1 72 ? 0.607 -6.548 10.413 1.00 97.06 72 ARG A O 1
ATOM 583 N N . ARG A 1 73 ? -0.251 -8.605 10.135 1.00 96.00 73 ARG A N 1
ATOM 584 C CA . ARG A 1 73 ? 1.021 -9.309 10.373 1.00 96.00 73 ARG A CA 1
ATOM 585 C C . ARG A 1 73 ? 2.111 -8.828 9.414 1.00 96.00 73 ARG A C 1
ATOM 587 O O . ARG A 1 73 ? 3.179 -8.452 9.871 1.00 96.00 73 ARG A O 1
ATOM 594 N N . GLN A 1 74 ? 1.812 -8.789 8.117 1.00 94.88 74 GLN A N 1
ATOM 595 C CA . GLN A 1 74 ? 2.776 -8.374 7.101 1.00 94.88 74 GLN A CA 1
ATOM 596 C C . GLN A 1 74 ? 3.222 -6.916 7.291 1.00 94.88 74 GLN A C 1
ATOM 598 O O . GLN A 1 74 ? 4.399 -6.618 7.140 1.00 94.88 74 GLN A O 1
ATOM 603 N N . VAL A 1 75 ? 2.311 -6.020 7.683 1.00 94.88 75 VAL A N 1
ATOM 604 C CA . VAL A 1 75 ? 2.647 -4.627 8.026 1.00 94.88 75 VAL A CA 1
ATOM 605 C C . VAL A 1 75 ? 3.611 -4.565 9.212 1.00 94.88 75 VAL A C 1
ATOM 607 O O . VAL A 1 75 ? 4.592 -3.829 9.167 1.00 94.88 75 VAL A O 1
ATOM 610 N N . HIS A 1 76 ? 3.371 -5.350 10.265 1.00 92.50 76 HIS A N 1
ATOM 611 C CA . HIS A 1 76 ? 4.284 -5.418 11.408 1.00 92.50 76 HIS A CA 1
ATOM 612 C C . HIS A 1 76 ? 5.671 -5.948 11.026 1.00 92.50 76 HIS A C 1
ATOM 614 O O . HIS A 1 76 ? 6.664 -5.392 11.496 1.00 92.50 76 HIS A O 1
ATOM 620 N N . ASP A 1 77 ? 5.738 -6.969 10.168 1.00 90.62 77 ASP A N 1
ATOM 621 C CA . ASP A 1 77 ? 7.002 -7.526 9.677 1.00 90.62 77 ASP A CA 1
ATOM 622 C C . ASP A 1 77 ? 7.799 -6.463 8.900 1.00 90.62 77 ASP A C 1
ATOM 624 O O . ASP A 1 77 ? 8.961 -6.206 9.222 1.00 90.62 77 ASP A O 1
ATOM 628 N N . VAL A 1 78 ? 7.137 -5.776 7.960 1.00 88.00 78 VAL A N 1
ATOM 629 C CA . VAL A 1 78 ? 7.713 -4.697 7.139 1.00 88.00 78 VAL A CA 1
ATOM 630 C C . VAL A 1 78 ? 8.205 -3.532 7.996 1.00 88.00 78 VAL A C 1
ATOM 632 O O . VAL A 1 78 ? 9.314 -3.048 7.816 1.00 88.00 78 VAL A O 1
ATOM 635 N N . LEU A 1 79 ? 7.425 -3.084 8.978 1.00 84.56 79 LEU A N 1
ATOM 636 C CA . LEU A 1 79 ? 7.842 -1.993 9.864 1.00 84.56 79 LEU A CA 1
ATOM 637 C C . LEU A 1 79 ? 8.992 -2.388 10.796 1.00 84.56 79 LEU A C 1
ATOM 639 O O . LEU A 1 79 ? 9.827 -1.553 11.145 1.00 84.56 79 LEU A O 1
ATOM 643 N N . GLY A 1 80 ? 9.034 -3.654 11.216 1.00 84.44 80 GLY A N 1
ATOM 644 C CA . GLY A 1 80 ? 10.164 -4.202 11.958 1.00 84.44 80 GLY A CA 1
ATOM 645 C C . GLY A 1 80 ? 11.440 -4.213 11.118 1.00 84.44 80 GLY A C 1
ATOM 646 O O . GLY A 1 80 ? 12.515 -3.922 11.638 1.00 84.44 80 GLY A O 1
ATOM 647 N N . GLU A 1 81 ? 11.324 -4.507 9.824 1.00 79.94 81 GLU A N 1
ATOM 648 C CA . GLU A 1 81 ? 12.421 -4.400 8.865 1.00 79.94 81 GLU A CA 1
ATOM 649 C C . GLU A 1 81 ? 12.834 -2.949 8.622 1.00 79.94 81 GLU A C 1
ATOM 651 O O . GLU A 1 81 ? 14.022 -2.658 8.746 1.00 79.94 81 GLU A O 1
ATOM 656 N N . PHE A 1 82 ? 11.883 -2.027 8.430 1.00 73.62 82 PHE A N 1
ATOM 657 C CA . PHE A 1 82 ? 12.178 -0.599 8.306 1.00 73.62 82 PHE A CA 1
ATOM 658 C C . PHE A 1 82 ? 13.001 -0.086 9.485 1.00 73.62 82 PHE A C 1
ATOM 660 O O . PHE A 1 82 ? 14.065 0.470 9.255 1.00 73.62 82 PHE A O 1
ATOM 667 N N . ARG A 1 83 ? 12.601 -0.370 10.732 1.00 70.88 83 ARG A N 1
ATOM 668 C CA . ARG A 1 83 ? 13.358 0.023 11.941 1.00 70.88 83 ARG A CA 1
ATOM 669 C C . ARG A 1 83 ? 14.768 -0.567 12.016 1.00 70.88 83 ARG A C 1
ATOM 671 O O . ARG A 1 83 ? 15.656 0.052 12.587 1.00 70.88 83 ARG A O 1
ATOM 678 N N . ARG A 1 84 ? 14.988 -1.771 11.475 1.00 69.06 84 ARG A N 1
ATOM 679 C CA . ARG A 1 84 ? 16.334 -2.370 11.386 1.00 69.06 84 ARG A CA 1
ATOM 680 C C . ARG A 1 84 ? 17.159 -1.735 10.268 1.00 69.06 84 ARG A C 1
ATOM 682 O O . ARG A 1 84 ? 18.362 -1.567 10.420 1.00 69.06 84 ARG A O 1
ATOM 689 N N . SER A 1 85 ? 16.505 -1.390 9.163 1.00 64.62 85 SER A N 1
ATOM 690 C CA . SER A 1 85 ? 17.103 -0.722 8.007 1.00 64.62 85 SER A CA 1
ATOM 691 C C . SER A 1 85 ? 17.212 0.796 8.168 1.00 64.62 85 SER A C 1
ATOM 693 O O . SER A 1 85 ? 17.837 1.438 7.341 1.00 64.62 85 SER A O 1
ATOM 695 N N . GLU A 1 86 ? 16.640 1.392 9.218 1.00 52.53 86 GLU A N 1
ATOM 696 C CA . GLU A 1 86 ? 16.720 2.829 9.522 1.00 52.53 86 GLU A CA 1
ATOM 697 C C . GLU A 1 86 ? 18.183 3.265 9.741 1.00 52.53 86 GLU A C 1
ATOM 699 O O . GLU A 1 86 ? 18.527 4.419 9.524 1.00 52.53 86 GLU A O 1
ATOM 704 N N . SER A 1 87 ? 19.084 2.313 10.020 1.00 41.47 87 SER A N 1
ATOM 705 C CA . SER A 1 87 ? 20.545 2.474 9.939 1.00 41.47 87 SER A CA 1
ATOM 706 C C . SER A 1 87 ? 21.107 2.671 8.514 1.00 41.47 87 SER A C 1
ATOM 708 O O . SER A 1 87 ? 22.313 2.824 8.367 1.00 41.47 87 SER A O 1
ATOM 710 N N . ALA A 1 88 ? 20.270 2.645 7.473 1.00 42.44 88 ALA A N 1
ATOM 711 C CA . ALA A 1 88 ? 20.622 2.851 6.063 1.00 42.44 88 ALA A CA 1
ATOM 712 C C . ALA A 1 88 ? 19.942 4.089 5.434 1.00 42.44 88 ALA A C 1
ATOM 714 O O . ALA A 1 88 ? 20.165 4.379 4.255 1.00 42.44 88 ALA A O 1
ATOM 715 N N . TRP A 1 89 ? 19.122 4.825 6.197 1.00 46.91 89 TRP A N 1
ATOM 716 C CA . TRP A 1 89 ? 18.406 6.015 5.712 1.00 46.91 89 TRP A CA 1
ATOM 717 C C . TRP A 1 89 ? 18.809 7.327 6.404 1.00 46.91 89 TRP A C 1
ATOM 719 O O . TRP A 1 89 ? 18.380 8.379 5.923 1.00 46.91 89 TRP A O 1
ATOM 729 N N . VAL A 1 90 ? 19.659 7.266 7.441 1.00 35.28 90 VAL A N 1
ATOM 730 C CA . VAL A 1 90 ? 20.401 8.415 8.004 1.00 35.28 90 VAL A CA 1
ATOM 731 C C . VAL A 1 90 ? 21.736 8.578 7.290 1.00 35.28 90 VAL A C 1
ATOM 733 O O . VAL A 1 90 ? 22.423 7.548 7.109 1.00 35.28 90 VAL A O 1
#

Foldseek 3Di:
DLLVLLLCLACVNVVDDDPVSLVVLLVCLVPPDVSNVQSSLRSLLRDDDPVCVVVSVVSLVVQCPPPDPVSVVSSVVSVVVCVVCVVVVD

pLDDT: mean 83.51, std 13.08, range [35.28, 98.06]

Radius of gyration: 12.24 Å; chains: 1; bounding box: 32×23×25 Å

Sequence (90 aa):
MRKIAVTNLCPCHVRANVPEAWDRTLEMIRDPSPLVRRAVVHMLADGSPRERQQEVVDALTELRNDPDRRVRRQVHDVLGEFRRSESAWV

Secondary structure (DSSP, 8-state):
-HHHHHHHHSHHHH-S--HHHHHHHHHGGG-S-HHHHHHHHHHHHS---GGGHHHHHHHHHHHTT-SSHHHHHHHHHHHHHHHHHGGGT-

=== Feature glossary ===
The record interleaves many kinds of information about one protein. Here is each kind framed as the question it answers.

Q: What are the backbone torsion angles?
A: φ (phi) and ψ (psi) are the two rotatable backbone dihedrals per residue: φ is the C(i-1)–N–Cα–C torsion, ψ is the N–Cα–C–N(i+1) torsion, both in degrees on (−180°, 180°]. α-helical residues cluster near (−60°, −45°); β-strand residues near (−120°, +130°). A Ramachandran plot is simply a scatter of (φ, ψ) for every residue.

Q: What is the amino-acid chain?
A: This is the polypeptide sequence — one letter per residue, N-terminus first. Length ranges from a few dozen residues for small domains to over a thousand for large multi-domain proteins.

Q: How mobile is each atom in the crystal?
A: For experimental (PDB) structures, the B-factor (temperature factor) quantifies the positional spread of each atom in the crystal — a combination of thermal vibration and static disorder — in units of Å². High B-factors mark flexible loops or poorly resolved regions; low B-factors mark the rigid, well-ordered core.

Q: Are the domains correctly placed relative to each other?
A: Predicted Aligned Error (PAE) is an AlphaFold confidence matrix: entry (i, j) is the expected error in the position of residue j, in ångströms, when the prediction is superimposed on the true structure at residue i. Low PAE within a block of residues means that block is internally rigid and well-predicted; high PAE between two blocks means their relative placement is uncertain even if each block individually is confident.

Q: How confident is the AlphaFold model at each residue?
A: pLDDT is the predicted lDDT-Cα score: AlphaFold's confidence that the local environment of each residue (all inter-atomic distances within 15 Å) is correctly placed. It is a per-residue number between 0 and 100, with higher meaning more reliable.

Q: What family and function is it annotated with?
A: Functional annotations link the protein to curated databases. InterPro entries identify conserved domains and families by matching the sequence against member-database signatures (Pfam, PROSITE, CDD, …). Gene Ontology (GO) terms describe molecular function, biological process, and cellular component in a controlled vocabulary. CATH places the structure in a hierarchical fold classification (Class/Architecture/Topology/Homologous-superfamily). The organism is the source species.

Q: How big and how compact is the whole molecule?
A: Three whole-structure scalars: the radius of gyration (RMS distance of Cα from centroid, in Å), the count of Cα–Cα contacts (pairs closer than 8 Å and separated by more than four residues in sequence — i.e. tertiary, not local, contacts), and the bounding-box dimensions. Together they distinguish compact globular folds from extended fibres or disordered chains.

Q: What known structures does this most resemble?
A: The Foldseek neighbor list gives the closest experimentally determined structures in the PDB, ranked by structural alignment. TM-score near 1 means near-identical fold; near 0.3 means only rough topology match. This is how one finds what a novel AlphaFold prediction most resembles in the solved-structure universe.

Q: Which residues are buried vs exposed?
A: SASA measures how much of the protein is reachable by solvent. It is computed by rolling a water-sized probe over the atomic surface and summing the exposed area (Å²). Per-residue SASA distinguishes core (buried, low SASA) from surface (exposed, high SASA) residues; total SASA is a whole-molecule size measure.

Q: Which residues are in helices, strands, or loops?
A: Eight-state secondary structure (DSSP): H is the canonical α-helix, G the tighter 3₁₀-helix, I the wider π-helix; E/B are β-structure, T and S are turns and bends, and '-' is everything else. DSSP derives these from the pattern of main-chain N–H···O=C hydrogen bonds, not from the sequence.

Q: Where is each backbone atom in 3D?
A: Structure coordinates are given as an mmCIF _atom_site loop: one row per atom with element, residue name, chain id, sequence number, and x/y/z position in Å. Only the four main-chain atoms per residue are included here; side chains are omitted to keep the record compact.

Q: What if only a Cα trace is available?
A: Three-state secondary structure (P-SEA) collapses the eight DSSP classes into helix (a), strand (b), and coil 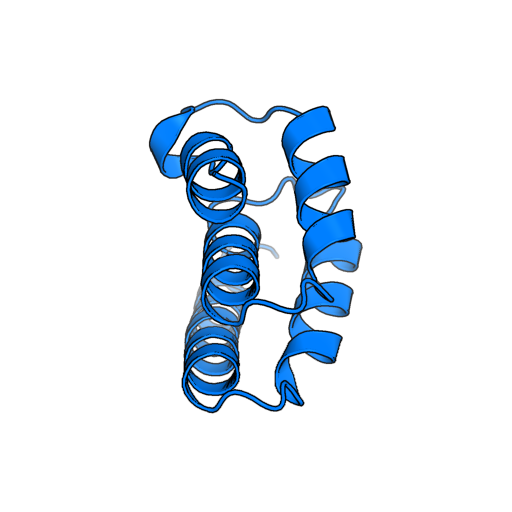(c). P-SEA assigns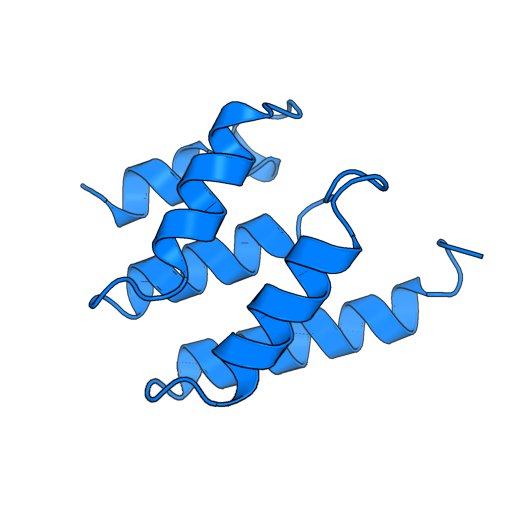 these from Cα geometry alone — distances and angles — without requiring backbone oxygens, so it works on any Cα trace.

Q: What do the rendered images show?
A: The six renders are orthographic views along the three Cartesian axes in both directions. Representation (cartoon, sticks, or surface) and color scheme (sequence-rainbow or by-chain) vary across proteins so the training set covers all the common visualization conventions.

Q: What does the local fold look like, residue by residue?
A: Foldseek's 3Di representation compresses backbone geometry into a per-residue letter drawn from a learned twenty-state alphabet. It captures the tertiary interaction pattern around each residue — which residues are packed against it in space, regardless of where they are in sequence.

Q: What do the diagnostic plots show?
A: The contact map is a binary N×N matrix image: pixel (i, j) is dark where Cα_i and Cα_j are within 8 Å and |i−j|>4. Because the |i−j|>4 filter removes local helical contacts, off-diagonal stripes parallel to the main diagonal indicate parallel β-sheets; stripes perpendicular to it indicate antiparallel β-sheets. The Ramachandran plot scatters every residue's (φ, ψ) pair against the sterically allowed regions. The PAE heatmap renders the predicted-aligned-error matrix.